Protein AF-A0A0C2GFI5-F1 (afdb_monomer_lite)

InterPro domains:
  IPR035940 CAP superfamily [G3DSA:3.40.33.10] (7-128)
  IPR035940 CAP 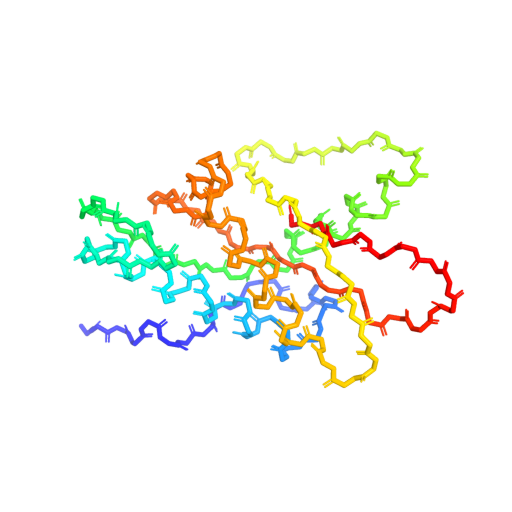superfamily [SSF55797] (17-75)

Secondary structure (DSSP, 8-state):
----TTS--EESGGG--S-HHHHHHHHHHHHHHHHHHHTT-EETTEEPPP---PPP-EEHHHHHHHHHHHHHTTT----PPTT------B----TT-HHHHHHHHHHHHHHSHHHHHHHT-SS--B---------TT---B---

Structure (mmCIF, N/CA/C/O backbone):
data_AF-A0A0C2GFI5-F1
#
_entry.id   AF-A0A0C2GFI5-F1
#
loop_
_atom_site.group_PDB
_atom_site.id
_atom_site.type_symbol
_atom_site.label_atom_id
_atom_site.label_alt_id
_atom_site.label_comp_id
_atom_site.label_asym_id
_atom_site.label_entity_id
_atom_site.label_seq_id
_atom_site.pdbx_PDB_ins_code
_atom_site.Cartn_x
_atom_site.Cartn_y
_atom_site.Cartn_z
_atom_site.occupancy
_atom_site.B_iso_or_equiv
_atom_site.auth_seq_id
_atom_site.auth_comp_id
_atom_site.auth_asym_id
_atom_site.auth_atom_id
_atom_site.pdbx_PDB_model_num
ATOM 1 N N . MET A 1 1 ? -5.697 -27.505 3.596 1.00 32.12 1 MET A N 1
ATOM 2 C CA . MET A 1 1 ? -4.396 -26.926 4.003 1.00 32.12 1 MET A CA 1
ATOM 3 C C . MET A 1 1 ? -4.486 -25.411 3.863 1.00 32.12 1 MET A C 1
ATOM 5 O O . MET A 1 1 ? -4.766 -24.949 2.766 1.00 32.12 1 MET A O 1
ATOM 9 N N . ARG A 1 2 ? -4.354 -24.640 4.951 1.00 34.31 2 ARG A N 1
ATOM 10 C CA . ARG A 1 2 ? -4.372 -23.165 4.894 1.00 34.31 2 ARG A CA 1
ATOM 11 C C . ARG A 1 2 ? -2.982 -22.692 4.449 1.00 34.31 2 ARG A C 1
ATOM 13 O O . ARG A 1 2 ? -2.021 -22.911 5.178 1.00 34.31 2 ARG A O 1
ATOM 20 N N . LYS A 1 3 ? -2.863 -22.113 3.248 1.00 34.56 3 LYS A N 1
ATOM 21 C CA . LYS A 1 3 ? -1.627 -21.438 2.816 1.00 34.56 3 LYS A CA 1
ATOM 22 C C . LYS A 1 3 ? -1.375 -20.246 3.753 1.00 34.56 3 LYS A C 1
ATOM 24 O O . LYS A 1 3 ? -2.335 -19.545 4.075 1.00 34.56 3 LYS A O 1
ATOM 29 N N . PRO A 1 4 ? -0.137 -20.011 4.216 1.00 39.28 4 PRO A N 1
ATOM 30 C CA . PRO A 1 4 ? 0.159 -18.836 5.020 1.00 39.28 4 PRO A CA 1
ATOM 31 C C . PRO A 1 4 ? -0.093 -17.579 4.178 1.00 39.28 4 PRO A C 1
ATOM 33 O O . PRO A 1 4 ? 0.471 -17.435 3.099 1.00 39.28 4 PRO A O 1
ATOM 36 N N . LEU A 1 5 ? -0.909 -16.658 4.697 1.00 49.00 5 LEU A N 1
ATOM 37 C CA . LEU A 1 5 ? -1.193 -15.330 4.120 1.00 49.00 5 LEU A CA 1
ATOM 38 C C . LEU A 1 5 ? 0.066 -14.449 3.928 1.00 49.00 5 LEU A C 1
ATOM 40 O O . LEU A 1 5 ? -0.028 -13.343 3.417 1.00 49.00 5 LEU A O 1
ATOM 44 N N . LEU A 1 6 ? 1.248 -14.922 4.330 1.00 52.19 6 LEU A N 1
ATOM 45 C CA . LEU A 1 6 ? 2.501 -14.163 4.357 1.00 52.19 6 LEU A CA 1
ATOM 46 C C . LEU A 1 6 ? 3.359 -14.291 3.093 1.00 52.19 6 LEU A C 1
ATOM 48 O O . LEU A 1 6 ? 4.362 -13.590 2.990 1.00 52.19 6 LEU A O 1
ATOM 52 N N . LEU A 1 7 ? 3.010 -15.165 2.147 1.00 62.25 7 LEU A N 1
ATOM 53 C CA . LEU A 1 7 ? 3.790 -15.306 0.919 1.00 62.25 7 LEU A CA 1
ATOM 54 C C . LEU A 1 7 ? 3.269 -14.346 -0.155 1.00 62.25 7 LEU A C 1
ATOM 56 O O . LEU A 1 7 ? 2.186 -14.568 -0.699 1.00 62.25 7 LEU A O 1
ATOM 60 N N . LEU A 1 8 ? 4.067 -13.321 -0.476 1.00 74.25 8 LEU A N 1
ATOM 61 C CA . LEU A 1 8 ? 3.833 -12.440 -1.620 1.00 74.25 8 LEU A CA 1
ATOM 62 C C . LEU A 1 8 ? 3.663 -13.294 -2.879 1.00 74.25 8 LEU A C 1
ATOM 64 O O . LEU A 1 8 ? 4.598 -13.939 -3.348 1.00 74.25 8 LEU A O 1
ATOM 68 N N . THR A 1 9 ? 2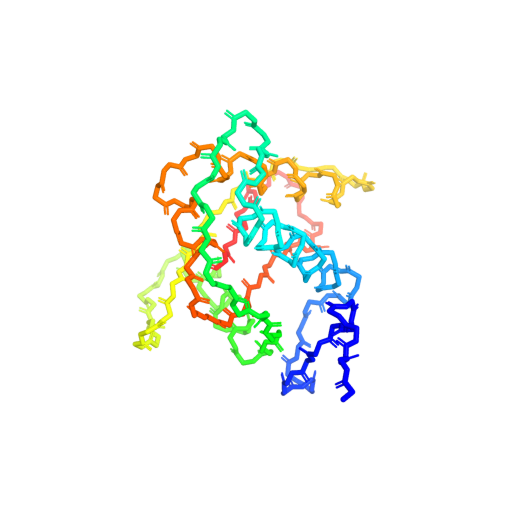.442 -13.310 -3.407 1.00 78.94 9 THR A N 1
ATOM 69 C CA . THR A 1 9 ? 2.143 -13.941 -4.692 1.00 78.94 9 THR A CA 1
ATOM 70 C C . THR A 1 9 ? 2.266 -12.876 -5.772 1.00 78.94 9 THR A C 1
ATOM 72 O O . THR A 1 9 ? 1.491 -11.918 -5.776 1.00 78.94 9 THR A O 1
ATOM 75 N N . VAL A 1 10 ? 3.244 -13.039 -6.665 1.00 77.44 10 VAL A N 1
ATOM 76 C CA . VAL A 1 10 ? 3.484 -12.144 -7.806 1.00 77.44 10 VAL A CA 1
ATOM 77 C C . VAL A 1 10 ? 3.042 -12.835 -9.090 1.00 77.44 10 VAL A C 1
ATOM 79 O O . VAL A 1 10 ? 3.336 -14.012 -9.295 1.00 77.44 10 VAL A O 1
ATOM 82 N N . ILE A 1 11 ? 2.351 -12.107 -9.963 1.00 79.00 11 ILE A N 1
ATOM 83 C CA . ILE A 1 11 ? 2.038 -12.551 -11.325 1.00 79.00 11 ILE A CA 1
ATOM 84 C C . ILE A 1 11 ? 2.640 -11.589 -12.348 1.00 79.00 11 ILE A C 1
ATOM 86 O O . ILE A 1 11 ? 2.773 -10.393 -12.088 1.00 79.00 11 ILE A O 1
ATOM 90 N N . ASN A 1 12 ? 2.988 -12.120 -13.525 1.00 80.38 12 ASN A N 1
ATOM 91 C CA . ASN A 1 12 ? 3.704 -11.390 -14.579 1.00 80.38 12 ASN A CA 1
ATOM 92 C C . ASN A 1 12 ? 5.071 -10.845 -14.101 1.00 80.38 12 ASN A C 1
ATOM 94 O O . ASN A 1 12 ? 5.431 -9.716 -14.419 1.00 80.38 12 ASN A O 1
ATOM 98 N N . GLU A 1 13 ? 5.809 -11.624 -13.300 1.00 78.44 13 GLU A N 1
ATOM 99 C CA . GLU A 1 13 ? 7.013 -11.180 -12.569 1.00 78.44 13 GLU A CA 1
ATOM 100 C C . GLU A 1 13 ? 8.098 -10.540 -13.454 1.00 78.44 13 GLU A C 1
ATOM 102 O O . GLU A 1 13 ? 8.734 -9.566 -13.054 1.00 78.44 13 GLU A O 1
ATOM 107 N N . ASP A 1 14 ? 8.243 -11.022 -14.689 1.00 81.12 14 ASP A N 1
ATOM 108 C CA . ASP A 1 14 ? 9.145 -10.493 -15.720 1.00 81.12 14 ASP A CA 1
ATOM 109 C C . ASP A 1 14 ? 8.875 -9.026 -16.104 1.00 81.12 14 ASP A C 1
ATOM 111 O O . ASP A 1 14 ? 9.713 -8.361 -16.716 1.00 81.12 14 ASP A O 1
ATOM 115 N N . SER A 1 15 ? 7.704 -8.506 -15.741 1.00 78.19 15 SER A N 1
ATOM 116 C CA . SER A 1 15 ? 7.243 -7.165 -16.081 1.00 78.19 15 SER A CA 1
ATOM 117 C C . SER A 1 15 ? 7.385 -6.153 -14.940 1.00 78.19 15 SER A C 1
ATOM 119 O O . SER A 1 15 ? 7.123 -4.969 -15.172 1.00 78.19 15 SER A O 1
ATOM 121 N N . CYS A 1 16 ? 7.769 -6.581 -13.734 1.00 82.62 16 CYS A N 1
ATOM 122 C CA . CYS A 1 16 ? 7.898 -5.699 -12.574 1.00 82.62 16 CYS A CA 1
ATOM 123 C C . CYS A 1 16 ? 9.129 -4.787 -12.708 1.00 82.62 16 CYS A C 1
ATOM 125 O O . CYS A 1 16 ? 10.222 -5.228 -13.059 1.00 82.62 16 CYS A O 1
ATOM 127 N N . LEU A 1 17 ? 8.960 -3.502 -12.409 1.00 84.81 17 LEU A N 1
ATOM 128 C CA . LEU A 1 17 ? 9.990 -2.468 -12.516 1.00 84.81 17 LEU A CA 1
ATOM 129 C C . LEU A 1 17 ? 10.381 -1.867 -11.161 1.00 84.81 17 LEU A C 1
ATOM 131 O O . LEU A 1 17 ? 11.394 -1.174 -11.082 1.00 84.81 17 LEU A O 1
ATOM 135 N N . ILE A 1 18 ? 9.570 -2.071 -10.128 1.00 83.88 18 ILE A N 1
ATOM 136 C CA . ILE A 1 18 ? 9.828 -1.610 -8.763 1.00 83.88 18 ILE A CA 1
ATOM 137 C C . ILE A 1 18 ? 10.689 -2.621 -8.020 1.00 83.88 18 ILE A C 1
ATOM 139 O O . ILE A 1 18 ? 10.553 -3.821 -8.235 1.00 83.88 18 ILE A O 1
ATOM 143 N N . ASN A 1 19 ? 11.558 -2.156 -7.124 1.00 86.62 19 ASN A N 1
ATOM 144 C CA . ASN A 1 19 ? 12.391 -3.016 -6.288 1.00 86.62 19 ASN A CA 1
ATOM 145 C C . ASN A 1 19 ? 11.553 -4.036 -5.488 1.00 86.62 19 ASN A C 1
ATOM 147 O O . ASN A 1 19 ? 10.528 -3.687 -4.902 1.00 86.62 19 ASN A O 1
ATOM 151 N N . SER A 1 20 ? 11.999 -5.295 -5.413 1.00 87.12 20 SER A N 1
ATOM 152 C CA . SER A 1 20 ? 11.303 -6.353 -4.664 1.00 87.12 20 SER A CA 1
ATOM 153 C C . SER A 1 20 ? 11.056 -5.996 -3.196 1.00 87.12 20 SER A C 1
ATOM 155 O O . SER A 1 20 ? 9.996 -6.319 -2.673 1.00 87.12 20 SER A O 1
ATOM 157 N N . THR A 1 21 ? 11.974 -5.267 -2.557 1.00 88.31 21 THR A N 1
ATOM 158 C CA . THR A 1 21 ? 11.844 -4.783 -1.172 1.00 88.31 21 THR A CA 1
ATOM 159 C C . THR A 1 21 ? 10.619 -3.891 -1.007 1.00 88.31 21 THR A C 1
ATOM 161 O O . THR A 1 21 ? 9.862 -4.025 -0.047 1.00 88.31 21 THR A O 1
ATOM 164 N N . ILE A 1 22 ? 10.400 -3.001 -1.972 1.00 86.88 22 ILE A N 1
ATOM 165 C CA . ILE A 1 22 ? 9.259 -2.092 -1.992 1.00 86.88 22 ILE A CA 1
ATOM 166 C C . ILE A 1 22 ? 7.972 -2.878 -2.258 1.00 86.88 22 ILE A C 1
ATOM 168 O O . ILE A 1 22 ? 6.998 -2.705 -1.534 1.00 86.88 22 ILE A O 1
ATOM 172 N N . ARG A 1 23 ? 7.978 -3.809 -3.222 1.00 88.06 23 ARG A N 1
ATOM 173 C CA . ARG A 1 23 ? 6.816 -4.678 -3.494 1.00 88.06 23 ARG A CA 1
ATOM 174 C C . ARG A 1 23 ? 6.419 -5.518 -2.278 1.00 88.06 23 ARG A C 1
ATOM 176 O O . ARG A 1 23 ? 5.237 -5.683 -1.994 1.00 88.06 23 ARG A O 1
ATOM 183 N N . GLU A 1 24 ? 7.397 -6.042 -1.545 1.00 88.31 24 GLU A N 1
ATOM 184 C CA . GLU A 1 24 ? 7.152 -6.780 -0.306 1.00 88.31 24 GLU A CA 1
ATOM 185 C C . GLU A 1 24 ? 6.592 -5.901 0.807 1.00 88.31 24 GLU A C 1
ATOM 187 O O . GLU A 1 24 ? 5.718 -6.354 1.546 1.00 88.31 24 GLU A O 1
ATOM 192 N N . PHE A 1 25 ? 7.108 -4.680 0.957 1.00 90.44 25 PHE A N 1
ATOM 193 C CA . PHE A 1 25 ? 6.599 -3.718 1.930 1.00 90.44 25 PHE A CA 1
ATOM 194 C C . PHE A 1 25 ? 5.107 -3.461 1.693 1.00 90.44 25 PHE A C 1
ATOM 196 O O . PHE A 1 25 ? 4.285 -3.661 2.585 1.00 90.44 25 PHE A O 1
ATOM 203 N N . PHE A 1 26 ? 4.782 -3.133 0.452 1.00 87.81 26 PHE A N 1
ATOM 204 C CA . PHE A 1 26 ? 3.448 -2.911 -0.076 1.00 87.81 26 PHE A CA 1
ATOM 205 C C . PHE A 1 26 ? 2.493 -4.089 0.172 1.00 87.81 26 PHE A C 1
ATOM 207 O O . PHE A 1 26 ? 1.469 -3.978 0.859 1.00 87.81 26 PHE A O 1
ATOM 214 N N . TYR A 1 27 ? 2.922 -5.290 -0.218 1.00 85.62 27 TYR A N 1
ATOM 215 C CA . TYR A 1 27 ? 2.186 -6.517 0.065 1.00 85.62 27 TYR A CA 1
ATOM 216 C C . TYR A 1 27 ? 1.917 -6.736 1.558 1.00 85.62 27 TYR A C 1
ATOM 218 O O . TYR A 1 27 ? 0.792 -7.073 1.945 1.00 85.62 27 TYR A O 1
ATOM 226 N N . LYS A 1 28 ? 2.938 -6.561 2.405 1.00 89.88 28 LYS A N 1
ATOM 227 C CA . LYS A 1 28 ? 2.828 -6.762 3.857 1.00 89.88 28 LYS A CA 1
ATOM 228 C C . LYS A 1 28 ? 1.873 -5.751 4.480 1.00 89.88 28 LYS A C 1
ATOM 230 O O . LYS A 1 28 ? 1.026 -6.166 5.270 1.00 89.88 28 LYS A O 1
ATOM 235 N N . TYR A 1 29 ? 1.976 -4.478 4.099 1.00 91.31 29 TYR A N 1
ATOM 236 C CA . TYR A 1 29 ? 1.118 -3.409 4.602 1.00 91.31 29 TYR A CA 1
ATOM 237 C C . TYR A 1 29 ? -0.360 -3.736 4.378 1.00 91.31 29 TYR A C 1
ATOM 239 O O . TYR A 1 29 ? -1.136 -3.874 5.325 1.00 91.31 29 TYR A O 1
ATOM 247 N N . HIS A 1 30 ? -0.751 -3.951 3.124 1.00 87.25 30 HIS A N 1
ATOM 248 C CA . HIS A 1 30 ? -2.148 -4.218 2.804 1.00 87.25 30 HIS A CA 1
ATOM 249 C C . HIS A 1 30 ? -2.628 -5.575 3.315 1.00 87.25 30 HIS A C 1
ATOM 251 O O . HIS A 1 30 ? -3.796 -5.701 3.676 1.00 87.25 30 HIS A O 1
ATOM 257 N N . THR A 1 31 ? -1.769 -6.596 3.359 1.00 87.00 31 THR A N 1
ATOM 258 C CA . THR A 1 31 ? -2.145 -7.887 3.950 1.00 87.00 31 THR A CA 1
ATOM 259 C C . THR A 1 31 ? -2.471 -7.728 5.434 1.00 87.00 31 THR A C 1
ATOM 261 O O . THR A 1 31 ? -3.476 -8.274 5.892 1.00 87.00 31 THR A O 1
ATOM 264 N N . ASP A 1 32 ? -1.670 -6.961 6.182 1.00 91.44 32 ASP A N 1
ATOM 265 C CA . ASP A 1 32 ? -1.947 -6.667 7.592 1.00 91.44 32 ASP A CA 1
ATOM 266 C C . ASP A 1 32 ? -3.228 -5.839 7.745 1.00 91.44 32 ASP A C 1
ATOM 268 O O . ASP A 1 32 ? -4.120 -6.224 8.501 1.00 91.44 32 ASP A O 1
ATOM 272 N N . LEU A 1 33 ? -3.382 -4.766 6.961 1.00 90.81 33 LEU A N 1
ATOM 273 C CA . LEU A 1 33 ? -4.583 -3.929 6.972 1.00 90.81 33 LEU A CA 1
ATOM 274 C C . LEU A 1 33 ? -5.849 -4.748 6.685 1.00 90.81 33 LEU A C 1
ATOM 276 O O . LEU A 1 33 ? -6.804 -4.713 7.460 1.00 90.81 33 LEU A O 1
ATOM 280 N N . ARG A 1 34 ? -5.858 -5.537 5.606 1.00 87.06 34 ARG A N 1
ATOM 281 C CA . ARG A 1 34 ? -7.007 -6.375 5.233 1.00 87.06 34 ARG A CA 1
ATOM 282 C C . ARG A 1 34 ? -7.292 -7.455 6.268 1.00 87.06 34 ARG A C 1
ATOM 284 O O . ARG A 1 34 ? -8.454 -7.758 6.517 1.00 87.06 34 ARG A O 1
ATOM 291 N N . ARG A 1 35 ? -6.262 -8.008 6.915 1.00 88.56 35 ARG A N 1
ATOM 292 C CA . ARG A 1 35 ? -6.443 -8.944 8.030 1.00 88.56 35 ARG A CA 1
ATOM 293 C C . ARG A 1 35 ? -7.094 -8.268 9.236 1.00 88.56 35 ARG A C 1
ATOM 295 O O . ARG A 1 35 ? -7.959 -8.876 9.855 1.00 88.56 35 ARG A O 1
ATOM 302 N N . ARG A 1 36 ? -6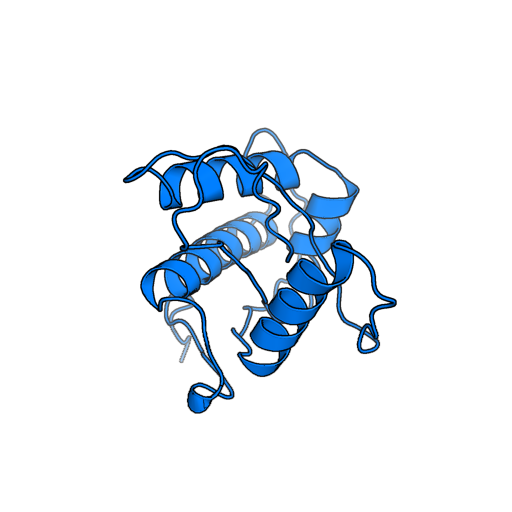.704 -7.036 9.575 1.00 91.94 36 ARG A N 1
ATOM 303 C CA . ARG A 1 36 ? -7.326 -6.271 10.671 1.00 91.94 36 ARG A CA 1
ATOM 304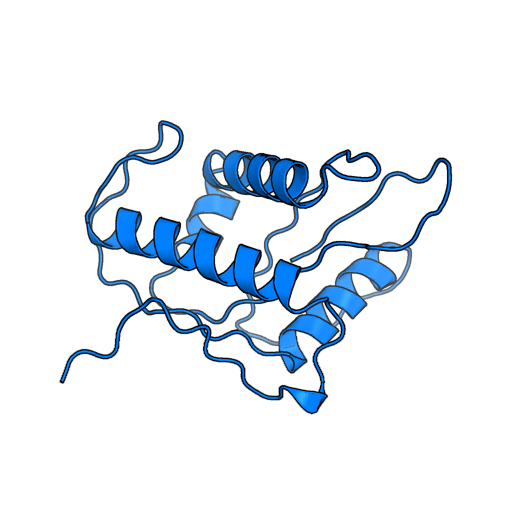 C C . ARG A 1 36 ? -8.792 -5.982 10.383 1.00 91.94 36 ARG A C 1
ATOM 306 O O . ARG A 1 36 ? -9.627 -6.214 11.250 1.00 91.94 36 ARG A O 1
ATOM 313 N N . VAL A 1 37 ? -9.103 -5.560 9.157 1.00 88.94 37 VAL A N 1
ATOM 314 C CA . VAL A 1 37 ? -10.482 -5.362 8.682 1.00 88.94 37 VAL A CA 1
ATOM 315 C C . VAL A 1 37 ? -11.286 -6.656 8.798 1.00 88.94 37 VAL A C 1
ATOM 317 O O . VAL A 1 37 ? -12.374 -6.649 9.366 1.00 88.94 37 VAL A O 1
ATOM 320 N N . ALA A 1 38 ? -10.713 -7.781 8.360 1.00 86.50 38 ALA A N 1
ATOM 321 C CA . ALA A 1 38 ? -11.354 -9.091 8.441 1.00 86.50 38 ALA A CA 1
ATOM 322 C C . ALA A 1 38 ? -11.656 -9.564 9.868 1.00 86.50 38 ALA A C 1
ATOM 324 O O . ALA A 1 38 ? -12.429 -10.492 10.055 1.00 86.50 38 ALA A O 1
ATOM 325 N N . LEU A 1 39 ? -11.020 -8.952 10.866 1.00 90.12 39 LEU A N 1
ATOM 326 C CA . LEU A 1 39 ? -11.200 -9.247 12.285 1.00 90.12 39 LEU A CA 1
ATOM 327 C C . LEU A 1 39 ? -11.922 -8.110 13.030 1.00 90.12 39 LEU A C 1
ATOM 329 O O . LEU A 1 39 ? -11.984 -8.141 14.258 1.00 90.12 39 LEU A O 1
ATOM 333 N N . GLY A 1 40 ? -12.393 -7.073 12.324 1.00 91.38 40 GLY A N 1
ATOM 334 C CA . GLY A 1 40 ? -13.019 -5.892 12.931 1.00 91.38 40 GLY A CA 1
ATOM 335 C C . GLY A 1 40 ? -12.103 -5.121 13.894 1.00 91.38 40 GLY A C 1
ATOM 336 O O . GLY A 1 40 ? -12.575 -4.485 14.839 1.00 91.38 40 GLY A O 1
ATOM 337 N N . GLN A 1 41 ? -10.784 -5.218 13.710 1.00 94.31 41 GLN A N 1
ATOM 338 C CA . GLN A 1 41 ? -9.798 -4.581 14.580 1.00 94.31 41 GLN A CA 1
ATOM 339 C C . GLN A 1 41 ? -9.637 -3.097 14.250 1.00 94.31 41 GLN A C 1
ATOM 341 O O . GLN A 1 41 ? -9.881 -2.659 13.130 1.00 94.31 41 GLN A O 1
ATOM 346 N N . GLU A 1 42 ? -9.195 -2.317 15.232 1.00 93.88 42 GLU A N 1
ATOM 347 C CA . GLU A 1 42 ? -8.839 -0.918 15.016 1.00 93.88 42 GLU A CA 1
ATOM 348 C C . GLU A 1 42 ? -7.446 -0.793 14.379 1.00 93.88 42 GLU A C 1
ATOM 350 O O . GLU A 1 42 ? -6.523 -1.554 14.694 1.00 93.88 42 GLU A O 1
ATOM 355 N N . TYR A 1 43 ? -7.286 0.188 13.493 1.00 93.12 43 TYR A N 1
ATOM 356 C CA . TYR A 1 43 ? -5.997 0.587 12.940 1.00 93.12 43 TYR A CA 1
ATOM 357 C C . TYR A 1 43 ? -5.966 2.099 12.727 1.00 93.12 43 TYR A C 1
ATOM 359 O O . TYR A 1 43 ? -6.914 2.662 12.187 1.00 93.12 43 TYR A O 1
ATOM 367 N N . GLN A 1 44 ? -4.887 2.759 13.157 1.00 91.62 44 GLN A N 1
ATOM 368 C CA . GLN A 1 44 ? -4.720 4.216 13.032 1.00 91.62 44 GLN A CA 1
ATOM 369 C C . GLN A 1 44 ? -5.924 5.027 13.565 1.00 91.62 44 GLN A C 1
ATOM 371 O O . GLN A 1 44 ? -6.306 6.043 12.987 1.00 91.62 44 GLN A O 1
ATOM 376 N N . GLY A 1 45 ? -6.551 4.569 14.659 1.00 89.75 45 GLY A N 1
ATOM 377 C CA . GLY A 1 45 ? -7.733 5.203 15.260 1.00 89.75 45 GLY A CA 1
ATOM 378 C C . GLY A 1 45 ? -9.054 4.948 14.520 1.00 89.75 45 GLY A C 1
ATOM 379 O O . GLY A 1 45 ? -10.096 5.450 14.937 1.00 89.75 45 GLY A O 1
ATOM 380 N N . LYS A 1 46 ? -9.040 4.166 13.432 1.00 89.00 46 LYS A N 1
ATOM 381 C CA . LYS A 1 46 ? -10.231 3.770 12.675 1.00 89.00 46 LYS A CA 1
ATOM 382 C C . LYS A 1 46 ? -10.656 2.360 13.063 1.00 89.00 46 LYS A C 1
ATOM 384 O O . LYS A 1 46 ? -9.910 1.399 12.871 1.00 89.00 46 LYS A O 1
ATOM 389 N N . LYS A 1 47 ? -11.877 2.229 13.583 1.00 91.69 47 LYS A N 1
ATOM 390 C CA . LYS A 1 47 ? -12.494 0.933 13.878 1.00 91.69 47 LYS A CA 1
ATOM 391 C C . LYS A 1 47 ? -13.192 0.395 12.633 1.00 91.69 47 LYS A C 1
ATOM 393 O O . LYS A 1 47 ? -14.083 1.051 12.095 1.00 91.69 47 LYS A O 1
ATOM 398 N N . PHE A 1 48 ? -12.807 -0.798 12.195 1.00 90.31 48 PHE A N 1
ATOM 399 C CA . PHE A 1 48 ? -13.439 -1.455 11.055 1.00 90.31 48 PHE A CA 1
ATOM 400 C C . PHE A 1 48 ? -14.602 -2.345 11.487 1.00 90.31 48 PHE A C 1
ATOM 402 O O . PHE A 1 48 ? -14.607 -2.907 12.582 1.00 90.31 48 PHE A O 1
ATOM 409 N N . GLN A 1 49 ? -15.588 -2.480 10.603 1.00 89.50 49 GLN A N 1
ATOM 410 C CA . GLN A 1 49 ? -16.572 -3.550 10.708 1.00 89.50 49 GLN A CA 1
ATOM 411 C C . GLN A 1 49 ? -15.946 -4.843 10.185 1.00 89.50 49 GLN A C 1
ATOM 413 O O . GLN A 1 49 ? -15.270 -4.829 9.155 1.00 89.50 49 GLN A O 1
ATOM 418 N N . GLU A 1 50 ? -16.157 -5.937 10.915 1.00 90.25 50 GLU A N 1
ATOM 419 C CA . GLU A 1 50 ? -15.739 -7.270 10.487 1.00 90.25 50 GLU A CA 1
ATOM 420 C C . GLU A 1 50 ? -16.424 -7.629 9.163 1.00 90.25 50 GLU A C 1
ATOM 422 O O . GLU A 1 50 ? -17.637 -7.464 9.019 1.00 90.25 50 GLU A O 1
ATOM 427 N N . GLN A 1 51 ? -15.643 -8.101 8.193 1.00 84.06 51 GLN A N 1
ATOM 428 C CA . GLN A 1 51 ? -16.131 -8.514 6.878 1.00 84.06 51 GLN A CA 1
ATOM 429 C C . GLN A 1 51 ? -15.209 -9.572 6.267 1.00 84.06 51 GLN A C 1
ATOM 431 O O . GLN A 1 51 ? -14.040 -9.680 6.634 1.00 84.06 51 GLN A O 1
ATOM 436 N N . GLU A 1 52 ? -15.713 -10.353 5.313 1.00 77.06 52 GLU A N 1
ATOM 437 C CA . GLU A 1 52 ? -14.859 -11.252 4.535 1.00 77.06 52 GLU A CA 1
ATOM 438 C C . GLU A 1 52 ? -13.828 -10.434 3.741 1.00 77.06 52 GLU A C 1
ATOM 440 O O . GLU A 1 52 ? -14.139 -9.364 3.230 1.00 77.06 52 GLU A O 1
ATOM 445 N N . MET A 1 53 ? -12.584 -10.911 3.650 1.00 77.56 53 MET A N 1
ATOM 446 C CA . MET A 1 53 ? -11.526 -10.219 2.911 1.00 77.56 53 MET A CA 1
ATOM 447 C C . MET A 1 53 ? -10.680 -11.201 2.121 1.00 77.56 53 MET A C 1
ATOM 449 O O . MET A 1 53 ? -10.140 -12.168 2.665 1.00 77.56 53 MET A O 1
ATOM 453 N N . TYR A 1 54 ? -10.490 -10.898 0.840 1.00 74.31 54 TYR A N 1
ATOM 454 C CA . TYR A 1 54 ? -9.589 -11.653 -0.017 1.00 74.31 54 TYR A CA 1
ATOM 455 C C . TYR A 1 54 ? -8.156 -11.139 0.132 1.00 74.31 54 TYR A C 1
ATOM 457 O O . TYR A 1 54 ? -7.909 -9.935 0.277 1.00 74.31 54 TYR A O 1
ATOM 465 N N . GLY A 1 55 ? -7.204 -12.070 0.070 1.00 71.31 55 GLY A N 1
ATOM 466 C CA . GLY A 1 55 ? -5.793 -11.736 -0.085 1.00 71.31 55 GLY A CA 1
ATOM 467 C C . GLY A 1 55 ? -5.547 -11.066 -1.434 1.00 71.31 55 GLY A C 1
ATOM 468 O O . GLY A 1 55 ? -6.231 -11.355 -2.416 1.00 71.31 55 GLY A O 1
ATOM 469 N N . LEU A 1 56 ? -4.568 -10.172 -1.474 1.00 78.62 56 LEU A N 1
ATOM 470 C CA . LEU A 1 56 ? -4.191 -9.473 -2.693 1.00 78.62 56 LEU A CA 1
ATOM 471 C C . LEU A 1 56 ? -3.044 -10.201 -3.396 1.00 78.62 56 LEU A C 1
ATOM 473 O O . LEU A 1 56 ? -2.158 -10.756 -2.753 1.00 78.62 56 LEU A O 1
ATOM 477 N N . ILE A 1 57 ? -3.061 -10.176 -4.724 1.00 79.81 57 ILE A N 1
ATOM 478 C CA . ILE A 1 57 ? -1.955 -10.623 -5.574 1.00 79.81 57 ILE A CA 1
ATOM 479 C C . ILE A 1 57 ? -1.283 -9.371 -6.131 1.00 79.81 57 ILE A C 1
ATOM 481 O O . ILE A 1 57 ? -1.975 -8.416 -6.497 1.00 79.81 57 ILE A O 1
ATOM 485 N N . TYR A 1 58 ? 0.046 -9.374 -6.185 1.00 80.12 58 TYR A N 1
ATOM 486 C CA . TYR A 1 58 ? 0.806 -8.300 -6.809 1.00 80.12 58 TYR A CA 1
ATOM 487 C C . TYR A 1 58 ? 0.919 -8.573 -8.312 1.00 80.12 58 TYR A C 1
ATOM 489 O O . TYR A 1 58 ? 1.530 -9.564 -8.720 1.00 80.12 58 TYR A O 1
ATOM 497 N N . ASP A 1 59 ? 0.316 -7.720 -9.141 1.00 83.06 59 ASP A N 1
ATOM 498 C CA . ASP A 1 59 ? 0.342 -7.869 -10.599 1.00 83.06 59 ASP A CA 1
ATOM 499 C C . ASP A 1 59 ? 1.259 -6.826 -11.242 1.00 83.06 59 ASP A C 1
ATOM 501 O O . ASP A 1 59 ? 0.947 -5.634 -11.303 1.00 83.06 59 ASP A O 1
ATOM 505 N N . CYS A 1 60 ? 2.377 -7.283 -11.804 1.00 84.31 60 CYS A N 1
ATOM 506 C CA . CYS A 1 60 ? 3.339 -6.404 -12.456 1.00 84.31 60 CYS A CA 1
ATOM 507 C C . CYS A 1 60 ? 2.778 -5.673 -13.692 1.00 84.31 60 CYS A C 1
ATOM 509 O O . CYS A 1 60 ? 3.291 -4.620 -14.075 1.00 84.31 60 CYS A O 1
ATOM 511 N N . LYS A 1 61 ? 1.730 -6.188 -14.355 1.00 82.81 61 LYS A N 1
ATOM 512 C CA . LYS A 1 61 ? 1.073 -5.456 -15.455 1.00 82.81 61 LYS A CA 1
ATOM 513 C C . LYS A 1 61 ? 0.362 -4.222 -14.932 1.00 82.81 61 LYS A C 1
ATOM 515 O O . LYS A 1 61 ? 0.456 -3.156 -15.547 1.00 82.81 61 LYS A O 1
ATOM 520 N N . LEU A 1 62 ? -0.314 -4.369 -13.799 1.00 79.31 62 LEU A N 1
ATOM 521 C CA . LEU A 1 62 ? -0.930 -3.244 -13.130 1.00 79.31 62 LEU A CA 1
ATOM 522 C C . LEU A 1 62 ? 0.142 -2.296 -12.584 1.00 79.31 62 LEU A C 1
ATOM 524 O O . LEU A 1 62 ? -0.003 -1.090 -12.752 1.00 79.31 62 LEU A O 1
ATOM 528 N N . GLU A 1 63 ? 1.266 -2.806 -12.062 1.00 83.50 63 GLU A N 1
ATOM 529 C CA . GLU A 1 63 ? 2.392 -1.969 -11.604 1.00 83.50 63 GLU A CA 1
ATOM 530 C C . GLU A 1 63 ? 2.865 -1.022 -12.714 1.00 83.50 63 GLU A C 1
ATOM 532 O O . GLU A 1 63 ? 3.039 0.185 -12.527 1.00 83.50 63 GLU A O 1
ATOM 537 N N . ARG A 1 64 ? 3.008 -1.550 -13.933 1.00 81.62 64 ARG A N 1
ATOM 538 C CA . ARG A 1 64 ? 3.362 -0.736 -15.099 1.00 81.62 64 ARG A CA 1
ATOM 539 C C . ARG A 1 64 ? 2.279 0.275 -15.457 1.00 81.62 64 ARG A C 1
ATOM 541 O O . ARG A 1 64 ? 2.624 1.354 -15.941 1.00 81.62 64 ARG A O 1
ATOM 548 N N . ALA A 1 65 ? 1.004 -0.054 -15.261 1.00 77.44 65 ALA A N 1
ATOM 549 C CA . ALA A 1 65 ? -0.096 0.882 -15.464 1.00 77.44 65 ALA A CA 1
ATOM 550 C C . ALA A 1 65 ? -0.051 2.023 -14.433 1.00 77.44 65 ALA A C 1
ATOM 552 O O . ALA A 1 65 ? -0.084 3.180 -14.850 1.00 77.44 65 ALA A O 1
ATOM 553 N N . ALA A 1 66 ? 0.151 1.723 -13.144 1.00 76.19 66 ALA A N 1
ATOM 554 C CA . ALA A 1 66 ? 0.360 2.721 -12.086 1.00 76.19 66 ALA A CA 1
ATOM 555 C C . ALA A 1 66 ? 1.553 3.624 -12.401 1.00 76.19 66 ALA A C 1
ATOM 557 O O . ALA A 1 66 ? 1.471 4.850 -12.367 1.00 76.19 66 ALA A O 1
ATOM 558 N N . ARG A 1 67 ? 2.670 3.029 -12.833 1.00 75.62 67 ARG A N 1
ATOM 559 C CA . ARG A 1 67 ? 3.852 3.790 -13.242 1.00 75.62 67 ARG A CA 1
ATOM 560 C C . ARG A 1 67 ? 3.574 4.703 -14.433 1.00 75.62 67 ARG A C 1
ATOM 562 O O . ARG A 1 67 ? 4.039 5.840 -14.438 1.00 75.62 67 ARG A O 1
ATOM 569 N N . ARG A 1 68 ? 2.846 4.229 -15.450 1.00 75.00 68 ARG A N 1
ATOM 570 C CA . ARG A 1 68 ? 2.437 5.067 -16.590 1.00 75.00 68 ARG A CA 1
ATOM 571 C C . ARG A 1 68 ? 1.534 6.203 -16.128 1.00 75.00 68 ARG A C 1
ATOM 573 O O . ARG A 1 68 ? 1.786 7.325 -16.545 1.00 75.00 68 ARG A O 1
ATOM 580 N N . LYS A 1 69 ? 0.576 5.931 -15.237 1.00 72.06 69 LYS A N 1
ATOM 581 C CA . LYS A 1 69 ? -0.284 6.940 -14.609 1.00 72.06 69 LYS A CA 1
ATOM 582 C C . LYS A 1 69 ? 0.531 8.027 -13.935 1.00 72.06 69 LYS A C 1
ATOM 584 O O . LYS A 1 69 ? 0.399 9.182 -14.309 1.00 72.06 69 LYS A O 1
ATOM 589 N N . ALA A 1 70 ? 1.448 7.629 -13.063 1.00 66.94 70 ALA A N 1
ATOM 590 C CA . ALA A 1 70 ? 2.325 8.527 -12.326 1.00 66.94 70 ALA A CA 1
ATOM 591 C C . ALA A 1 70 ? 3.215 9.405 -13.221 1.00 66.94 70 ALA A C 1
ATOM 593 O O . ALA A 1 70 ? 3.542 10.531 -12.873 1.00 66.94 70 ALA A O 1
ATOM 594 N N . ILE A 1 71 ? 3.655 8.880 -14.368 1.00 67.25 71 ILE A N 1
ATOM 595 C CA . ILE A 1 71 ? 4.447 9.645 -15.343 1.00 67.25 71 ILE A CA 1
ATOM 596 C C . ILE A 1 71 ? 3.540 10.563 -16.179 1.00 67.25 71 ILE A C 1
ATOM 598 O O . ILE A 1 71 ? 3.938 11.667 -16.535 1.00 67.25 71 ILE A O 1
ATOM 602 N N . GLN A 1 72 ? 2.327 10.116 -16.513 1.00 65.88 72 GLN A N 1
ATOM 603 C CA . GLN A 1 72 ? 1.383 10.841 -17.368 1.00 65.88 72 GLN A CA 1
ATOM 604 C C . GLN A 1 72 ? 0.610 11.936 -16.634 1.00 65.88 72 GLN A C 1
ATOM 606 O O . GLN A 1 72 ? 0.219 12.902 -17.280 1.00 65.88 72 GLN A O 1
ATOM 611 N N . THR A 1 73 ? 0.447 11.874 -15.311 1.00 57.78 73 THR A N 1
ATOM 612 C CA . THR A 1 73 ? -0.079 12.998 -14.514 1.00 57.78 73 THR A CA 1
ATOM 613 C C . THR A 1 73 ? 0.771 14.272 -14.638 1.00 57.78 73 THR A C 1
ATOM 615 O O . THR A 1 73 ? 0.283 15.352 -14.328 1.00 57.78 73 THR A O 1
ATOM 618 N N . MET A 1 74 ? 1.971 14.190 -15.233 1.00 51.41 74 MET A N 1
ATOM 619 C CA . MET A 1 74 ? 2.775 15.339 -15.674 1.00 51.41 74 MET A CA 1
ATOM 620 C C . MET A 1 74 ? 2.396 15.916 -17.063 1.00 51.41 74 MET A C 1
ATOM 622 O O . MET A 1 74 ? 3.110 16.788 -17.556 1.00 51.41 74 MET A O 1
ATOM 626 N N . GLY A 1 75 ? 1.303 15.476 -17.714 1.00 43.47 75 GLY A N 1
ATOM 627 C CA . GLY A 1 75 ? 0.784 16.128 -18.935 1.00 43.47 75 GLY A CA 1
ATOM 628 C C . GLY A 1 75 ? 0.044 15.280 -19.988 1.00 43.47 75 GLY A C 1
ATOM 629 O O . GLY A 1 75 ? 0.007 15.694 -21.144 1.00 43.47 75 GLY A O 1
ATOM 630 N N . GLY A 1 76 ? -0.535 14.116 -19.667 1.00 42.97 76 GLY A N 1
ATOM 631 C CA . GLY A 1 76 ? -1.223 13.255 -20.644 1.00 42.97 76 GLY A CA 1
ATOM 632 C C . GLY A 1 76 ? -2.484 12.555 -20.121 1.00 42.97 76 GLY A C 1
ATOM 633 O O . GLY A 1 76 ? -2.590 12.222 -18.945 1.00 42.97 76 GLY A O 1
ATOM 634 N N . THR A 1 77 ? -3.446 12.309 -21.018 1.00 43.12 77 THR A N 1
ATOM 635 C CA . THR A 1 77 ? -4.670 11.531 -20.750 1.00 43.12 77 THR A CA 1
ATOM 636 C C . THR A 1 77 ? -4.352 10.059 -20.510 1.00 43.12 77 THR A C 1
ATOM 638 O O . THR A 1 77 ? -3.771 9.392 -21.367 1.00 43.12 77 THR A O 1
ATOM 641 N N . LEU A 1 78 ? -4.784 9.550 -19.359 1.00 55.59 78 LEU A N 1
ATOM 642 C CA . LEU A 1 78 ? -4.572 8.175 -18.935 1.00 55.59 78 LEU A CA 1
ATOM 643 C C . LEU A 1 78 ? -5.734 7.259 -19.342 1.00 55.59 78 LEU A C 1
ATOM 645 O O . LEU A 1 78 ? -6.893 7.555 -19.059 1.00 55.59 78 LEU A O 1
ATOM 649 N N . TYR A 1 79 ? -5.411 6.089 -19.894 1.00 53.72 79 TYR A N 1
ATOM 650 C CA . TYR A 1 79 ? -6.341 4.962 -19.965 1.00 53.72 79 TYR A CA 1
ATOM 651 C C . TYR A 1 79 ? -6.324 4.169 -18.648 1.00 53.72 79 TYR A C 1
ATOM 653 O O . TYR A 1 79 ? -5.305 3.570 -18.295 1.00 53.72 79 TYR A O 1
ATOM 661 N N . VAL A 1 80 ? -7.452 4.161 -17.933 1.00 54.41 80 VAL A N 1
ATOM 662 C CA . VAL A 1 80 ? -7.687 3.306 -16.760 1.00 54.41 80 VAL A CA 1
ATOM 663 C C . VAL A 1 80 ? -8.382 2.028 -17.228 1.00 54.41 80 VAL A C 1
ATOM 665 O O . VAL A 1 80 ? -9.467 2.132 -17.800 1.00 54.41 80 VAL A O 1
ATOM 668 N N . PRO A 1 81 ? -7.812 0.831 -16.998 1.00 57.62 81 PRO A N 1
ATOM 669 C CA . PRO A 1 81 ? -8.549 -0.407 -17.219 1.00 57.62 81 PRO A CA 1
ATOM 670 C C . PRO A 1 81 ? -9.806 -0.441 -16.337 1.00 57.62 81 PRO A C 1
ATOM 672 O O . PRO A 1 81 ? -9.744 -0.093 -15.156 1.00 57.62 81 PRO A O 1
ATOM 675 N N . GLU A 1 82 ? -10.943 -0.861 -16.893 1.00 55.94 82 GLU A N 1
ATOM 676 C CA . GLU A 1 82 ? -12.184 -1.006 -16.124 1.00 55.94 82 GLU A CA 1
ATOM 677 C C . GLU A 1 82 ? -11.984 -1.933 -14.913 1.00 55.94 82 GLU A C 1
ATOM 679 O O . GLU A 1 82 ? -11.296 -2.951 -14.993 1.00 55.94 82 GLU A O 1
ATOM 684 N N . GLY A 1 83 ? -12.578 -1.569 -13.771 1.00 60.91 83 GLY A N 1
ATOM 685 C CA . GLY A 1 83 ? -12.491 -2.348 -12.530 1.00 60.91 83 GLY A CA 1
ATOM 686 C C . GLY A 1 83 ? -11.225 -2.125 -11.694 1.00 60.91 83 GLY A C 1
ATOM 687 O O . GLY A 1 83 ? -11.090 -2.750 -10.644 1.00 60.91 83 GLY A O 1
ATOM 688 N N . VAL A 1 84 ? -10.319 -1.230 -12.107 1.00 63.47 84 VAL A N 1
ATOM 689 C CA . VAL A 1 84 ? -9.146 -0.840 -11.308 1.00 63.47 84 VAL A CA 1
ATOM 690 C C . VAL A 1 84 ? -9.485 0.348 -10.412 1.00 63.47 84 VAL A C 1
ATOM 692 O O . VAL A 1 84 ? -9.983 1.378 -10.868 1.00 63.47 84 VAL A O 1
ATOM 695 N N . VAL A 1 85 ? -9.186 0.204 -9.123 1.00 65.75 85 VAL A N 1
ATOM 696 C CA . VAL A 1 85 ? -9.322 1.261 -8.121 1.00 65.75 85 VAL A CA 1
ATOM 697 C C . VAL A 1 85 ? -7.930 1.776 -7.767 1.00 65.75 85 VAL A C 1
ATOM 699 O O . VAL A 1 85 ? -7.093 1.008 -7.305 1.00 65.75 85 VAL A O 1
ATOM 702 N N . TRP A 1 86 ? -7.708 3.071 -7.978 1.00 70.06 86 TRP A N 1
ATOM 703 C CA . TRP A 1 86 ? -6.445 3.760 -7.701 1.00 70.06 86 TRP A CA 1
ATOM 704 C C . TRP A 1 86 ? -6.455 4.439 -6.330 1.00 70.06 86 TRP A C 1
ATOM 706 O O . TRP A 1 86 ? -7.503 4.938 -5.902 1.00 70.06 86 TRP A O 1
ATOM 716 N N . ILE A 1 87 ? -5.297 4.508 -5.675 1.00 70.12 87 ILE A N 1
ATOM 717 C CA . ILE A 1 87 ? -5.132 5.153 -4.363 1.00 70.12 87 ILE A CA 1
ATOM 718 C C . ILE A 1 87 ? -3.950 6.121 -4.442 1.00 70.12 87 ILE A C 1
ATOM 720 O O . ILE A 1 87 ? -2.795 5.756 -4.311 1.00 70.12 87 ILE A O 1
ATOM 724 N N . ASP A 1 88 ? -4.206 7.400 -4.651 1.00 72.12 88 ASP A N 1
ATOM 725 C CA . ASP A 1 88 ? -3.107 8.345 -4.830 1.00 72.12 88 ASP A CA 1
ATOM 726 C C . ASP A 1 88 ? -2.614 8.856 -3.461 1.00 72.12 88 ASP A C 1
ATOM 728 O O . ASP A 1 88 ? -3.410 9.315 -2.640 1.00 72.12 88 ASP A O 1
ATOM 732 N N . PHE A 1 89 ? -1.303 8.797 -3.201 1.00 71.75 89 PHE A N 1
ATOM 733 C CA . PHE A 1 89 ? -0.694 9.388 -2.006 1.00 71.75 89 PHE A CA 1
ATOM 734 C C . PHE A 1 89 ? 0.663 9.997 -2.326 1.00 71.75 89 PHE A C 1
ATOM 736 O O . PHE A 1 89 ? 1.409 9.499 -3.159 1.00 71.75 89 PHE A O 1
ATOM 743 N N . THR A 1 90 ? 1.021 11.061 -1.623 1.00 71.00 90 THR A N 1
ATOM 744 C CA . THR A 1 90 ? 2.324 11.709 -1.776 1.00 71.00 90 THR A CA 1
ATOM 745 C C . THR A 1 90 ? 2.983 11.837 -0.422 1.00 71.00 90 THR A C 1
ATOM 747 O O . THR A 1 90 ? 2.300 12.058 0.573 1.00 71.00 90 THR A O 1
ATOM 750 N N . GLY A 1 91 ? 4.305 11.735 -0.383 1.00 69.12 91 GLY A N 1
ATOM 751 C CA . GLY A 1 91 ? 5.054 11.849 0.857 1.00 69.12 91 GLY A CA 1
ATOM 752 C C . GLY A 1 91 ? 6.448 12.380 0.590 1.00 69.12 91 GLY A C 1
ATOM 753 O O . GLY A 1 91 ? 7.136 11.920 -0.326 1.00 69.12 91 GLY A O 1
ATOM 754 N N . ASP A 1 92 ? 6.867 13.342 1.403 1.00 76.62 92 ASP A N 1
ATOM 755 C CA . ASP A 1 92 ? 8.239 13.823 1.385 1.00 76.62 92 ASP A CA 1
ATOM 756 C C . ASP A 1 92 ? 9.152 12.779 2.033 1.00 76.62 92 ASP A C 1
ATOM 758 O O . ASP A 1 92 ? 8.887 12.277 3.128 1.00 76.62 92 ASP A O 1
ATOM 762 N N . TYR A 1 93 ? 10.262 12.464 1.371 1.00 78.88 93 TYR A N 1
ATOM 763 C CA . TYR A 1 93 ? 11.248 11.529 1.896 1.00 78.88 93 TYR A CA 1
ATOM 764 C C . TYR A 1 93 ? 12.674 11.994 1.588 1.00 78.88 93 TYR A C 1
ATOM 766 O O . TYR A 1 93 ? 12.921 12.778 0.670 1.00 78.88 93 TYR A O 1
ATOM 774 N N . ARG A 1 94 ? 13.620 11.521 2.398 1.00 77.12 94 ARG A N 1
ATOM 775 C CA . ARG A 1 94 ? 15.063 11.740 2.250 1.00 77.12 94 ARG A CA 1
ATOM 776 C C . ARG A 1 94 ? 15.743 10.414 1.921 1.00 77.12 94 ARG A C 1
ATOM 778 O O . ARG A 1 94 ? 15.171 9.340 2.110 1.00 77.12 94 ARG A O 1
ATOM 785 N N . GLU A 1 95 ? 16.982 10.474 1.453 1.00 64.38 95 GLU A N 1
ATOM 786 C CA . GLU A 1 95 ? 17.799 9.268 1.316 1.00 64.38 95 GLU A CA 1
ATOM 787 C C . GLU A 1 95 ? 17.818 8.499 2.650 1.00 64.38 95 GLU A C 1
ATOM 789 O O . GLU A 1 95 ? 18.041 9.077 3.716 1.00 64.38 95 GLU A O 1
ATOM 794 N N . ASN A 1 96 ? 17.533 7.194 2.575 1.00 77.00 96 ASN A N 1
ATOM 795 C CA . ASN A 1 96 ? 17.499 6.218 3.676 1.00 77.00 96 ASN A CA 1
ATOM 796 C C . ASN A 1 96 ? 16.228 6.133 4.542 1.00 77.00 96 ASN A C 1
ATOM 798 O O . ASN A 1 96 ? 16.203 5.315 5.460 1.00 77.00 96 ASN A O 1
ATOM 802 N N . ASN A 1 97 ? 15.155 6.886 4.264 1.00 85.06 97 ASN A N 1
ATOM 803 C CA . ASN A 1 97 ? 13.891 6.748 5.016 1.00 85.06 97 ASN A CA 1
ATOM 804 C C . ASN A 1 97 ? 12.664 6.393 4.160 1.00 85.06 97 ASN A C 1
ATOM 806 O O . ASN A 1 97 ? 11.537 6.514 4.637 1.00 85.06 97 ASN A O 1
ATOM 810 N N . LEU A 1 98 ? 12.874 5.916 2.929 1.00 85.06 98 LEU A N 1
ATOM 811 C CA . LEU A 1 98 ? 11.799 5.658 1.969 1.00 85.06 98 LEU A CA 1
ATOM 812 C C . LEU A 1 98 ? 10.682 4.766 2.535 1.00 85.06 98 LEU A C 1
ATOM 814 O O . LEU A 1 98 ? 9.523 5.150 2.476 1.00 85.06 98 LEU A O 1
ATOM 818 N N . LEU A 1 99 ? 11.011 3.617 3.136 1.00 88.44 99 LEU A N 1
ATOM 819 C CA . LEU A 1 99 ? 9.995 2.714 3.703 1.00 88.44 99 LEU A CA 1
ATOM 820 C C . LEU A 1 99 ? 9.184 3.367 4.831 1.00 88.44 99 LEU A C 1
ATOM 822 O O . LEU A 1 99 ? 7.983 3.142 4.937 1.00 88.44 99 LEU A O 1
ATOM 826 N N . ALA A 1 100 ? 9.823 4.201 5.654 1.00 88.94 100 ALA A N 1
ATOM 827 C CA . ALA A 1 100 ? 9.131 4.933 6.710 1.00 88.94 100 ALA A CA 1
ATOM 828 C C . ALA A 1 100 ? 8.201 6.008 6.127 1.00 88.94 100 ALA A C 1
ATOM 830 O O . ALA A 1 100 ? 7.084 6.175 6.604 1.00 88.94 100 ALA A O 1
ATOM 831 N N . ALA A 1 101 ? 8.631 6.701 5.072 1.00 88.25 101 ALA A N 1
ATOM 832 C CA . ALA A 1 101 ? 7.790 7.666 4.374 1.00 8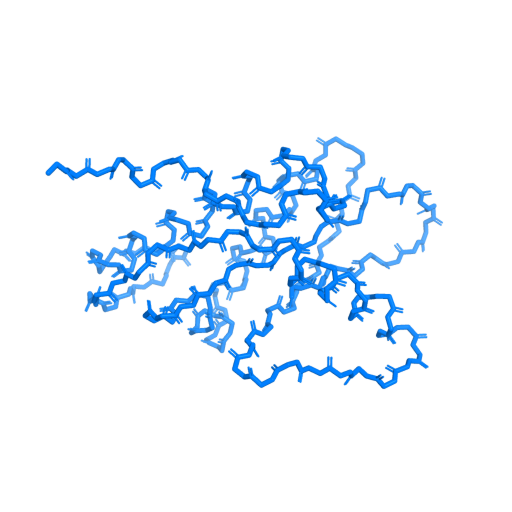8.25 101 ALA A CA 1
ATOM 833 C C . ALA A 1 101 ? 6.596 6.993 3.676 1.00 88.25 101 ALA A C 1
ATOM 835 O O . ALA A 1 101 ? 5.483 7.506 3.752 1.00 88.25 101 ALA A O 1
ATOM 836 N N . LEU A 1 102 ? 6.800 5.819 3.063 1.00 88.12 102 LEU A N 1
ATOM 837 C CA . LEU A 1 102 ? 5.715 5.013 2.495 1.00 88.12 102 LEU A CA 1
ATOM 838 C C . LEU A 1 102 ? 4.715 4.586 3.574 1.00 88.12 102 LEU A C 1
ATOM 840 O O . LEU A 1 102 ? 3.515 4.721 3.371 1.00 88.12 102 LEU A O 1
ATOM 844 N N . GLN A 1 103 ? 5.199 4.135 4.736 1.00 90.81 103 GLN A N 1
ATOM 845 C CA . GLN A 1 103 ? 4.343 3.779 5.870 1.00 90.81 103 GLN A CA 1
ATOM 846 C C . GLN A 1 103 ? 3.474 4.961 6.314 1.00 90.81 103 GLN A C 1
ATOM 848 O O . GLN A 1 103 ? 2.266 4.801 6.455 1.00 90.81 103 GLN A O 1
ATOM 853 N N . ILE A 1 104 ? 4.069 6.145 6.487 1.00 90.06 104 ILE A N 1
ATOM 854 C CA . ILE A 1 104 ? 3.337 7.357 6.882 1.00 90.06 104 ILE A CA 1
ATOM 855 C C . ILE A 1 104 ? 2.279 7.714 5.834 1.00 90.06 104 ILE A C 1
ATOM 857 O O . ILE A 1 104 ? 1.123 7.922 6.193 1.00 90.06 104 ILE A O 1
ATOM 861 N N . GLY A 1 105 ? 2.652 7.733 4.550 1.00 87.56 105 GLY A N 1
ATOM 862 C CA . GLY A 1 105 ? 1.722 8.052 3.467 1.00 87.56 105 GLY A CA 1
ATOM 863 C C . GLY A 1 105 ? 0.533 7.093 3.419 1.00 87.56 105 GLY A C 1
ATOM 864 O O . GLY A 1 105 ? -0.610 7.531 3.327 1.00 87.56 105 GLY A O 1
ATOM 865 N N . LEU A 1 106 ? 0.776 5.788 3.559 1.00 88.38 106 LEU A N 1
ATOM 866 C CA . LEU A 1 106 ? -0.289 4.785 3.591 1.00 88.38 106 LEU A CA 1
ATOM 867 C C . LEU A 1 106 ? -1.160 4.895 4.855 1.00 88.38 106 LEU A C 1
ATOM 869 O O . LEU A 1 106 ? -2.383 4.788 4.778 1.00 88.38 106 LEU A O 1
ATOM 873 N N . ASP A 1 107 ? -0.565 5.169 6.016 1.00 91.25 107 ASP A N 1
ATOM 874 C CA . ASP A 1 107 ? -1.305 5.380 7.265 1.00 91.25 107 ASP A CA 1
ATOM 875 C C . ASP A 1 107 ? -2.230 6.600 7.204 1.00 91.25 107 ASP A C 1
ATOM 877 O O . ASP A 1 107 ? -3.331 6.577 7.761 1.00 91.25 107 ASP A O 1
ATOM 881 N N . GLU A 1 108 ? -1.813 7.660 6.514 1.00 88.00 108 GLU A N 1
ATOM 882 C CA . GLU A 1 108 ? -2.659 8.822 6.241 1.00 88.00 108 GLU A CA 1
ATOM 883 C C . GLU A 1 108 ? -3.823 8.473 5.306 1.00 88.00 108 GLU A C 1
ATOM 885 O O . GLU A 1 108 ? -4.954 8.884 5.572 1.00 88.00 108 GLU A O 1
ATOM 890 N N . GLN A 1 109 ? -3.598 7.636 4.287 1.00 84.50 109 GLN A N 1
ATOM 891 C CA . GLN A 1 109 ? -4.660 7.174 3.381 1.00 84.50 109 GLN A CA 1
ATOM 892 C C . GLN A 1 109 ? -5.760 6.386 4.099 1.00 84.50 109 GLN A C 1
ATOM 894 O O . GLN A 1 109 ? -6.922 6.451 3.707 1.00 84.50 109 GLN A O 1
ATOM 899 N N . VAL A 1 110 ? -5.433 5.652 5.166 1.00 88.81 110 VAL A N 1
ATOM 900 C CA . VAL A 1 110 ? -6.446 4.917 5.942 1.00 88.81 110 VAL A CA 1
ATOM 901 C C . VAL A 1 110 ? -7.351 5.853 6.751 1.00 88.81 110 VAL A C 1
ATOM 903 O O . VAL A 1 110 ? -8.493 5.490 7.059 1.00 88.81 110 VAL A O 1
ATOM 906 N N . LYS A 1 111 ? -6.875 7.055 7.090 1.00 88.44 111 LYS A N 1
ATOM 907 C CA . LYS A 1 111 ? -7.677 8.056 7.806 1.00 88.44 111 LYS A CA 1
ATOM 908 C C . LYS A 1 111 ? -8.710 8.709 6.888 1.00 88.44 111 LYS A C 1
ATOM 910 O O . LYS A 1 111 ? -9.799 9.026 7.361 1.00 88.44 111 LYS A O 1
ATOM 915 N N . ASP A 1 112 ? -8.403 8.849 5.600 1.00 87.56 112 ASP A N 1
ATOM 916 C CA . ASP A 1 112 ? -9.360 9.297 4.587 1.00 87.56 112 ASP A CA 1
ATOM 917 C C . ASP A 1 112 ? -10.429 8.225 4.311 1.00 87.56 112 ASP A C 1
ATOM 919 O O . ASP A 1 112 ? -10.127 7.042 4.151 1.00 87.56 112 ASP A O 1
ATOM 923 N N . GLU A 1 113 ? -11.708 8.605 4.281 1.00 84.25 113 GLU A N 1
ATOM 924 C CA . GLU A 1 113 ? -12.795 7.631 4.123 1.00 84.25 113 GLU A CA 1
ATOM 925 C C . GLU A 1 113 ? -12.810 6.970 2.745 1.00 84.25 113 GLU A C 1
ATOM 927 O O . GLU A 1 113 ? -13.036 5.758 2.650 1.00 84.25 113 GLU A O 1
ATOM 932 N N . GLU A 1 114 ? -12.563 7.738 1.684 1.00 84.12 114 GLU A N 1
ATOM 933 C CA . GLU A 1 114 ? -12.624 7.229 0.321 1.00 84.12 114 GLU A CA 1
ATOM 934 C C . GLU A 1 114 ? -11.455 6.279 0.056 1.00 84.12 114 GLU A C 1
ATOM 936 O O . GLU A 1 114 ? -11.671 5.138 -0.367 1.00 84.12 114 GLU A O 1
ATOM 941 N N . SER A 1 115 ? -10.232 6.707 0.350 1.00 82.12 115 SER A N 1
ATOM 942 C CA . SER A 1 115 ? -9.024 5.902 0.189 1.00 82.12 115 SER A CA 1
ATOM 943 C C . SER A 1 115 ? -9.021 4.671 1.085 1.00 82.12 115 SER A C 1
ATOM 945 O O . SER A 1 115 ? -8.698 3.573 0.620 1.00 82.12 115 SER A O 1
ATOM 947 N N . SER A 1 116 ? -9.483 4.795 2.332 1.00 85.12 116 SER A N 1
ATOM 948 C CA . SER A 1 116 ? -9.666 3.649 3.224 1.00 85.12 116 SER A CA 1
ATOM 949 C C . SER A 1 116 ? -10.630 2.625 2.630 1.00 85.12 116 SER A C 1
ATOM 951 O O . SER A 1 116 ? -10.312 1.434 2.576 1.00 85.12 116 SER A O 1
ATOM 953 N N . ARG A 1 117 ? -11.781 3.067 2.103 1.00 84.06 117 ARG A N 1
ATOM 954 C CA . ARG A 1 117 ? -12.745 2.173 1.446 1.00 84.06 117 ARG A CA 1
ATOM 955 C C . ARG A 1 117 ? -12.114 1.462 0.252 1.00 84.06 117 ARG A C 1
ATOM 957 O O . ARG A 1 117 ? -12.318 0.265 0.090 1.00 84.06 117 ARG A O 1
ATOM 964 N N . LYS A 1 118 ? -11.327 2.167 -0.563 1.00 81.19 118 LYS A N 1
ATOM 965 C CA . LYS A 1 118 ? -10.620 1.589 -1.718 1.00 81.19 118 LYS A CA 1
ATOM 966 C C . LYS A 1 118 ? -9.619 0.507 -1.292 1.00 81.19 118 LYS A C 1
ATOM 968 O O . LYS A 1 118 ? -9.681 -0.608 -1.815 1.00 81.19 118 LYS A O 1
ATOM 973 N N . ALA A 1 119 ? -8.780 0.789 -0.291 1.00 80.75 119 ALA A N 1
ATOM 974 C CA . ALA A 1 119 ? -7.778 -0.144 0.240 1.00 80.75 119 ALA A CA 1
ATOM 975 C C . ALA A 1 119 ? -8.394 -1.408 0.875 1.00 80.75 119 ALA A C 1
ATOM 977 O O . ALA A 1 119 ? -7.786 -2.485 0.865 1.00 80.75 119 ALA A O 1
ATOM 978 N N . THR A 1 120 ? -9.611 -1.278 1.410 1.00 82.19 120 THR A N 1
ATOM 979 C CA . THR A 1 120 ? -10.308 -2.305 2.202 1.00 82.19 120 THR A CA 1
ATOM 980 C C . THR A 1 120 ? -11.497 -2.947 1.481 1.00 82.19 120 THR A C 1
ATOM 982 O O . THR A 1 120 ? -12.296 -3.636 2.103 1.00 82.19 120 THR A O 1
ATOM 985 N N . THR A 1 121 ? -11.600 -2.779 0.160 1.00 77.81 121 THR A N 1
ATOM 986 C CA . THR A 1 121 ? -12.583 -3.486 -0.680 1.00 77.81 121 THR A CA 1
ATOM 987 C C . THR A 1 121 ? -12.471 -5.007 -0.524 1.00 77.81 121 THR A C 1
ATOM 989 O O . THR A 1 121 ? -11.382 -5.557 -0.640 1.00 77.81 121 THR A O 1
ATOM 992 N N . GLU A 1 122 ? -13.584 -5.719 -0.328 1.00 63.75 122 GLU A N 1
ATOM 993 C CA . GLU A 1 122 ? -13.601 -7.186 -0.156 1.00 63.75 122 GLU A CA 1
ATOM 994 C C . GLU A 1 122 ? -12.745 -7.908 -1.222 1.00 63.75 122 GLU A C 1
ATOM 996 O O . GLU A 1 122 ? -11.840 -8.686 -0.900 1.00 63.75 122 GLU A O 1
ATOM 1001 N N . LYS A 1 123 ? -12.956 -7.559 -2.500 1.00 61.59 123 LYS A N 1
ATOM 1002 C CA . LYS A 1 123 ? -12.293 -8.137 -3.682 1.00 61.59 123 LYS A CA 1
ATOM 1003 C C . LYS A 1 123 ? -11.371 -7.113 -4.352 1.00 61.59 123 LYS A C 1
ATOM 1005 O O . LYS A 1 123 ? -11.768 -5.966 -4.530 1.00 61.59 123 LYS A O 1
ATOM 1010 N N . GLY A 1 124 ? -10.165 -7.525 -4.753 1.00 56.44 124 GLY A N 1
ATOM 1011 C CA . GLY A 1 124 ? -9.211 -6.650 -5.448 1.00 56.44 124 GLY A CA 1
ATOM 1012 C C . GLY A 1 124 ? -7.881 -7.327 -5.806 1.00 56.44 124 GLY A C 1
ATOM 1013 O O . GLY A 1 124 ? -7.637 -8.474 -5.443 1.00 56.44 124 GLY A O 1
ATOM 1014 N N . SER A 1 125 ? -7.020 -6.612 -6.532 1.00 50.66 125 SER A N 1
ATOM 1015 C CA . SER A 1 125 ? -5.602 -6.935 -6.790 1.00 50.66 125 SER A CA 1
ATOM 1016 C C . SER A 1 125 ? -4.753 -5.686 -6.510 1.00 50.66 125 SER A C 1
ATOM 1018 O O . SER A 1 125 ? -5.289 -4.582 -6.572 1.00 50.66 125 SER A O 1
ATOM 1020 N N . MET A 1 126 ? -3.478 -5.847 -6.137 1.00 51.16 126 MET A N 1
ATOM 1021 C CA . MET A 1 126 ? -2.639 -4.758 -5.602 1.00 51.16 126 MET A CA 1
ATOM 1022 C C . MET A 1 126 ? -1.621 -4.234 -6.607 1.00 51.16 126 MET A C 1
ATOM 1024 O O . MET A 1 126 ? -1.053 -5.003 -7.387 1.00 51.16 126 MET A O 1
ATOM 1028 N N . VAL A 1 127 ? -1.374 -2.924 -6.530 1.00 51.72 127 VAL A N 1
ATOM 1029 C CA . VAL A 1 127 ? -0.510 -2.164 -7.429 1.00 51.72 127 VAL A CA 1
ATOM 1030 C C . VAL A 1 127 ? 0.074 -0.974 -6.689 1.00 51.72 127 VAL A C 1
ATOM 1032 O O . VAL A 1 127 ? -0.711 -0.166 -6.210 1.00 51.72 127 VAL A O 1
ATOM 1035 N N . GLU A 1 128 ? 1.403 -0.832 -6.597 1.00 55.25 128 GLU A N 1
ATOM 1036 C CA . GLU A 1 128 ? 1.970 0.276 -5.812 1.00 55.25 128 GLU A CA 1
ATOM 1037 C C . GLU A 1 128 ? 3.326 0.801 -6.321 1.00 55.25 128 GLU A C 1
ATOM 1039 O O . GLU A 1 128 ? 4.129 -0.018 -6.760 1.00 55.25 128 GLU A O 1
ATOM 1044 N N . ARG A 1 129 ? 3.599 2.129 -6.244 1.00 48.25 129 ARG A N 1
ATOM 1045 C CA . ARG A 1 129 ? 4.865 2.801 -6.660 1.00 48.25 129 ARG A CA 1
ATOM 1046 C C . ARG A 1 129 ? 5.564 3.613 -5.560 1.00 48.25 129 ARG A C 1
ATOM 1048 O O . ARG A 1 129 ? 4.945 4.442 -4.910 1.00 48.25 129 ARG A O 1
ATOM 1055 N N . SER A 1 130 ? 6.901 3.508 -5.506 1.00 39.31 130 SER A N 1
ATOM 1056 C CA . SER A 1 130 ? 7.821 4.531 -4.973 1.00 39.31 130 SER A CA 1
ATOM 1057 C C . SER A 1 130 ? 8.816 4.977 -6.056 1.00 39.31 130 SER A C 1
ATOM 1059 O O . SER A 1 130 ? 9.366 4.135 -6.765 1.00 39.31 130 SER A O 1
ATOM 1061 N N . ASP A 1 131 ? 9.053 6.279 -6.239 1.00 39.25 131 ASP A N 1
ATOM 1062 C CA . ASP A 1 131 ? 10.075 6.753 -7.188 1.00 39.25 131 ASP A CA 1
ATOM 1063 C C . ASP A 1 131 ? 11.460 6.675 -6.532 1.00 39.25 131 ASP A C 1
ATOM 1065 O O . ASP A 1 131 ? 11.660 7.329 -5.521 1.00 39.25 131 ASP A O 1
ATOM 1069 N N . GLU A 1 132 ? 12.400 5.879 -7.049 1.00 37.09 132 GLU A N 1
ATOM 1070 C CA . GLU A 1 132 ? 13.742 5.671 -6.454 1.00 37.09 132 GLU A CA 1
ATOM 1071 C C . GLU A 1 132 ? 14.845 6.554 -7.084 1.00 37.09 132 GLU A C 1
ATOM 1073 O O . GLU A 1 132 ? 16.021 6.380 -6.777 1.00 37.09 132 GLU A O 1
ATOM 1078 N N . ARG A 1 133 ? 14.521 7.496 -7.986 1.00 35.03 133 ARG A N 1
ATOM 1079 C CA . ARG A 1 133 ? 15.543 8.317 -8.669 1.00 35.03 133 ARG A CA 1
ATOM 1080 C C . ARG A 1 133 ? 15.803 9.656 -7.968 1.00 35.03 133 ARG A C 1
ATOM 1082 O O . ARG A 1 133 ? 14.907 10.488 -7.847 1.00 35.03 133 ARG A O 1
ATOM 1089 N N . GLU A 1 134 ? 17.058 9.866 -7.559 1.00 32.31 134 GLU A N 1
ATOM 1090 C CA . GLU A 1 134 ? 17.623 11.148 -7.120 1.00 32.31 134 GLU A CA 1
ATOM 1091 C C . GLU A 1 134 ? 17.406 12.231 -8.185 1.00 32.31 134 GLU A C 1
ATOM 1093 O O . GLU A 1 134 ? 18.042 12.242 -9.238 1.00 32.31 134 GLU A O 1
ATOM 1098 N N . ILE A 1 135 ? 16.505 13.170 -7.900 1.00 31.17 135 ILE A N 1
ATOM 1099 C CA . ILE A 1 135 ? 16.478 14.481 -8.551 1.00 31.17 135 ILE A CA 1
ATOM 1100 C C . ILE A 1 135 ? 16.389 15.524 -7.427 1.00 31.17 135 ILE A C 1
ATOM 1102 O O . ILE A 1 135 ? 15.427 15.476 -6.644 1.00 31.17 135 ILE A O 1
ATOM 1106 N N . PRO A 1 136 ? 17.374 16.432 -7.287 1.00 25.89 136 PRO A N 1
ATOM 1107 C CA . PRO A 1 136 ? 17.331 17.495 -6.290 1.00 25.89 136 PRO A CA 1
ATOM 1108 C C . PRO A 1 136 ? 16.200 18.481 -6.617 1.00 25.89 136 PRO A C 1
ATOM 1110 O O . PRO A 1 136 ? 16.169 19.051 -7.704 1.00 25.89 136 PRO A O 1
ATOM 1113 N N . GLY A 1 137 ? 15.276 18.698 -5.675 1.00 28.97 137 GLY A N 1
ATOM 1114 C CA . GLY A 1 137 ? 14.327 19.821 -5.711 1.00 28.97 137 GLY A CA 1
ATOM 1115 C C . GLY A 1 137 ? 12.958 19.595 -6.370 1.00 28.97 137 GLY A C 1
ATOM 1116 O O . GLY A 1 137 ? 12.186 20.547 -6.450 1.00 28.97 137 GLY A O 1
ATOM 1117 N N . ALA A 1 138 ? 12.606 18.382 -6.804 1.00 23.73 138 ALA A N 1
ATOM 1118 C CA . ALA A 1 138 ? 11.264 18.093 -7.325 1.00 23.73 138 ALA A CA 1
ATOM 1119 C C . ALA A 1 138 ? 10.344 17.509 -6.237 1.00 23.73 138 ALA A C 1
ATOM 1121 O O . ALA A 1 138 ? 10.725 16.554 -5.559 1.00 23.73 138 ALA A O 1
ATOM 1122 N N . LYS A 1 139 ? 9.123 18.054 -6.102 1.00 23.66 139 LYS A N 1
ATOM 1123 C CA . LYS A 1 139 ? 8.015 17.409 -5.373 1.00 23.66 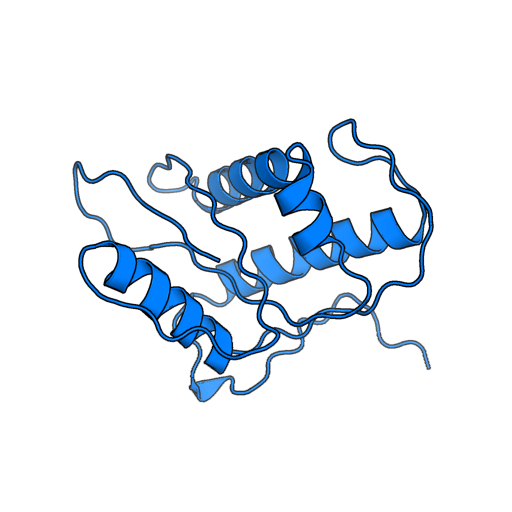139 LYS A CA 1
ATOM 1124 C C . LYS A 1 139 ? 7.793 16.017 -5.973 1.00 23.66 139 LYS A C 1
ATOM 1126 O O . LYS A 1 139 ? 7.659 15.895 -7.189 1.00 23.66 139 LYS A O 1
ATOM 1131 N N . ARG A 1 140 ? 7.818 14.977 -5.136 1.00 29.94 140 ARG A N 1
ATOM 1132 C CA . ARG A 1 140 ? 7.739 13.576 -5.572 1.00 29.94 140 ARG A CA 1
ATOM 1133 C C . ARG A 1 140 ? 6.299 13.090 -5.425 1.00 29.94 140 ARG A C 1
ATOM 1135 O O . ARG A 1 140 ? 5.782 13.004 -4.316 1.00 29.94 140 ARG A O 1
ATOM 1142 N N . GLU A 1 141 ? 5.658 12.792 -6.549 1.00 24.72 141 GLU A N 1
ATOM 1143 C CA . GLU A 1 141 ? 4.320 12.201 -6.590 1.00 24.72 141 GLU A CA 1
ATOM 1144 C C . GLU A 1 141 ? 4.452 10.674 -6.636 1.00 24.72 141 GLU A C 1
ATOM 1146 O O . GLU A 1 141 ? 5.029 10.114 -7.574 1.00 24.72 141 GLU A O 1
ATOM 1151 N N . ALA A 1 142 ? 3.952 9.996 -5.603 1.00 26.95 142 ALA A N 1
ATOM 1152 C CA . ALA A 1 142 ? 3.653 8.575 -5.682 1.00 26.95 142 ALA A CA 1
ATOM 1153 C C . ALA A 1 142 ? 2.199 8.425 -6.148 1.00 26.95 142 ALA A C 1
ATOM 1155 O O . ALA A 1 142 ? 1.348 9.283 -5.925 1.00 26.95 142 ALA A O 1
ATOM 1156 N N . LEU A 1 143 ? 1.942 7.373 -6.907 1.00 25.69 143 LEU A N 1
ATOM 1157 C CA . LEU A 1 143 ? 0.656 7.159 -7.544 1.00 25.69 143 LEU A CA 1
ATOM 1158 C C . LEU A 1 143 ? 0.408 5.656 -7.520 1.00 25.69 143 LEU A C 1
ATOM 1160 O O . LEU A 1 143 ? 1.223 4.916 -8.088 1.00 25.69 143 LEU A O 1
ATOM 1164 N N . LEU A 1 144 ? -0.637 5.231 -6.799 1.00 41.84 144 LEU A N 1
ATOM 1165 C CA . LEU A 1 144 ? -1.084 3.839 -6.787 1.00 41.84 144 LEU A CA 1
ATOM 1166 C C . LEU A 1 144 ? -2.080 3.637 -7.896 1.00 41.84 144 LEU A C 1
ATOM 1168 O O . LEU A 1 144 ? -3.146 4.303 -7.891 1.00 41.84 144 LEU A O 1
#

Sequence (144 aa):
MRKPLLLLTVINEDSCLINSTIREFFYKYHTDLRRRVALGQEYQGKKFQEQEMYGLIYDCKLERAARRKAIQTMGGTLYVPEGVVWIDFTGDYRENNLLAALQIGLDEQVKDEESSRKATTEKGSMVERSDEREIPGAKREALL

Organism: NCBI:txid51022

Foldseek 3Di:
DDDPLQDAAEDPVVLADDDPVVSSLQLVVLSVVLVCLCVQHDDLNDGHDHDAADRAHAYSVVQVLQVVVQVCVVPHDHDDDPPDDKAWWFFDDDPPCQSVRVVVRVSVLCVDPVSVCSSNPRDDHDYWDDDPDDDPPDRGTTID

pLDDT: mean 71.53, std 19.87, range [23.66, 94.31]

Radius of gyration: 15.25 Å; chains: 1; bounding box: 34×47×36 Å